Protein AF-A0A8H6U949-F1 (afdb_monomer)

Radius of gyration: 19.45 Å; Cα contacts (8 Å, |Δi|>4): 135; chains: 1; bounding box: 46×34×52 Å

Foldseek 3Di:
DVVCVVVVPDDDDDQEDQPEAAAACVVVCCPVPVVRNHYYDPNNFCVDPVNVLLVLLQVLCCVVAVPEDRDPPRGRFDKDWDQPPWDWDADPVRWIDTPSVVVVVVVSLVSSCVPVVDDCVVDDDDDDGDDPDPDDDDDDDDDDDDDPTDIYTD

pLDDT: mean 81.58, std 19.17, range [29.38, 94.94]

Sequence (154 aa):
MEILIAAGYPVYRLKVQLRMANGLFDWISDTIYPDIPSTCADSCNVDKPQFTIGHELEDFIQAKYLDVERPPKGKILPVFIDCVGSIVKQDQSGSKRSRDQVKLGRDFAAGFVKSKQIDPAKITRRRVAREVVRDVPEPKADPKEEDEGRARVR

Structure (mmCIF, N/CA/C/O backbone):
data_AF-A0A8H6U949-F1
#
_entry.id   AF-A0A8H6U949-F1
#
loop_
_atom_site.group_PDB
_atom_site.id
_atom_site.type_symbol
_atom_site.label_atom_id
_atom_site.label_alt_id
_atom_site.label_comp_id
_atom_site.label_asym_id
_atom_site.label_entity_id
_atom_site.label_seq_id
_atom_site.pdbx_PDB_ins_code
_atom_site.Cartn_x
_atom_site.Cartn_y
_atom_site.Cartn_z
_atom_site.occupancy
_atom_site.B_iso_or_equiv
_atom_site.auth_seq_id
_atom_site.auth_comp_id
_atom_site.auth_asym_id
_atom_site.auth_atom_id
_atom_site.pdbx_PDB_model_num
ATOM 1 N N . MET A 1 1 ? -1.187 18.738 -23.506 1.00 59.66 1 MET A N 1
ATOM 2 C CA . MET A 1 1 ? -0.313 17.558 -23.684 1.00 59.66 1 MET A CA 1
ATOM 3 C C . MET A 1 1 ? -0.986 16.490 -24.526 1.00 59.66 1 MET A C 1
ATOM 5 O O . MET A 1 1 ? -0.384 16.115 -25.515 1.00 59.66 1 MET A O 1
ATOM 9 N N . GLU A 1 2 ? -2.223 16.068 -24.230 1.00 74.75 2 GLU A N 1
ATOM 10 C CA . GLU A 1 2 ? -2.936 15.039 -25.022 1.00 74.75 2 GLU A CA 1
ATOM 11 C C . GLU A 1 2 ? -2.997 15.343 -26.528 1.00 74.75 2 GLU A C 1
ATOM 13 O O . GLU A 1 2 ? -2.727 14.463 -27.334 1.00 74.75 2 GLU A O 1
ATOM 18 N N . ILE A 1 3 ? -3.222 16.606 -26.908 1.00 81.50 3 ILE A N 1
ATOM 19 C CA . ILE A 1 3 ? -3.240 17.049 -28.315 1.00 81.50 3 ILE A CA 1
ATOM 20 C C . ILE A 1 3 ? -1.884 16.833 -29.014 1.00 81.50 3 ILE A C 1
ATOM 22 O O . ILE A 1 3 ? -1.849 16.485 -30.188 1.00 81.50 3 ILE A O 1
ATOM 26 N N . LEU A 1 4 ? -0.762 16.985 -28.302 1.00 83.38 4 LEU A N 1
ATOM 27 C CA . LEU A 1 4 ? 0.577 16.764 -28.866 1.00 83.38 4 LEU A CA 1
ATOM 28 C C . LEU A 1 4 ? 0.867 15.270 -29.045 1.00 83.38 4 LEU A C 1
ATOM 30 O O . LEU A 1 4 ? 1.454 14.873 -30.045 1.00 83.38 4 LEU A O 1
ATOM 34 N N . ILE A 1 5 ? 0.405 14.437 -28.110 1.00 85.62 5 ILE A N 1
ATOM 35 C CA . ILE A 1 5 ? 0.493 12.976 -28.233 1.00 85.62 5 ILE A CA 1
ATOM 36 C C . ILE A 1 5 ? -0.352 12.506 -29.425 1.00 85.62 5 ILE A C 1
ATOM 38 O O . ILE A 1 5 ? 0.121 11.719 -30.239 1.00 85.62 5 ILE A O 1
ATOM 42 N N . ALA A 1 6 ? -1.571 13.040 -29.566 1.00 85.19 6 ALA A N 1
ATOM 43 C CA . ALA A 1 6 ? -2.464 12.744 -30.686 1.00 85.19 6 ALA A CA 1
ATOM 44 C C . ALA A 1 6 ? -1.899 13.216 -32.038 1.00 85.19 6 ALA A C 1
ATOM 46 O O . ALA A 1 6 ? -2.099 12.554 -33.050 1.00 85.19 6 ALA A O 1
ATOM 47 N N . ALA A 1 7 ? -1.149 14.321 -32.050 1.00 90.62 7 ALA A N 1
ATOM 48 C CA . ALA A 1 7 ? -0.439 14.820 -33.226 1.00 90.62 7 ALA A CA 1
ATOM 49 C C . ALA A 1 7 ? 0.850 14.034 -33.560 1.00 90.62 7 ALA A C 1
ATOM 51 O O . ALA A 1 7 ? 1.558 14.400 -34.494 1.00 90.62 7 ALA A O 1
ATOM 52 N N . GLY A 1 8 ? 1.167 12.966 -32.817 1.00 87.31 8 GLY A N 1
ATOM 53 C CA . GLY A 1 8 ? 2.293 12.075 -33.106 1.00 87.31 8 GLY A CA 1
ATOM 54 C C . GLY A 1 8 ? 3.645 12.545 -32.567 1.00 87.31 8 GLY A C 1
ATOM 55 O O . GLY A 1 8 ? 4.674 11.978 -32.936 1.00 87.31 8 GLY A O 1
ATOM 56 N N . TYR A 1 9 ? 3.679 13.551 -31.685 1.00 90.19 9 TYR A N 1
ATOM 57 C CA . TYR A 1 9 ? 4.935 13.950 -31.051 1.00 90.19 9 TYR A CA 1
ATOM 58 C C . TYR A 1 9 ? 5.433 12.844 -30.108 1.00 90.19 9 TYR A C 1
ATOM 60 O O . TYR A 1 9 ? 4.656 12.332 -29.292 1.00 90.19 9 TYR A O 1
ATOM 68 N N . PRO A 1 10 ? 6.727 12.481 -30.172 1.00 88.38 10 PRO A N 1
ATOM 69 C CA . PRO A 1 10 ? 7.275 11.431 -29.331 1.00 88.38 10 PRO A CA 1
ATOM 70 C C . PRO A 1 10 ? 7.211 11.842 -27.857 1.00 88.38 10 PRO A C 1
ATOM 72 O O . PRO A 1 10 ? 7.649 12.925 -27.469 1.00 88.38 10 PRO A O 1
ATOM 75 N N . VAL A 1 11 ? 6.686 10.946 -27.022 1.00 87.25 11 VAL A N 1
ATOM 76 C CA . VAL A 1 11 ? 6.636 11.124 -25.569 1.00 87.25 11 VAL A CA 1
ATOM 77 C C . VAL A 1 11 ? 7.696 10.250 -24.935 1.00 87.25 11 VAL A C 1
ATOM 79 O O . VAL A 1 11 ? 7.664 9.025 -25.062 1.00 87.25 11 VAL A O 1
ATOM 82 N N . TYR A 1 12 ? 8.606 10.873 -24.198 1.00 88.81 12 TYR A N 1
ATOM 83 C CA . TYR A 1 12 ? 9.559 10.132 -23.392 1.00 88.81 12 TYR A CA 1
ATOM 84 C C . TYR A 1 12 ? 8.852 9.514 -22.180 1.00 88.81 12 TYR A C 1
ATOM 86 O O . TYR A 1 12 ? 8.282 10.223 -21.349 1.00 88.81 12 TYR A O 1
ATOM 94 N N . ARG A 1 13 ? 8.873 8.180 -22.088 1.00 87.69 13 ARG A N 1
ATOM 95 C CA . ARG A 1 13 ? 8.256 7.421 -20.995 1.00 87.69 13 ARG A CA 1
ATOM 96 C C . ARG A 1 13 ? 9.336 6.862 -20.078 1.00 87.69 13 ARG A C 1
ATOM 98 O O . ARG A 1 13 ? 10.205 6.112 -20.521 1.00 87.69 13 ARG A O 1
ATOM 105 N N . LEU A 1 14 ? 9.256 7.203 -18.795 1.00 91.56 14 LEU A N 1
ATOM 106 C CA . LEU A 1 14 ? 10.104 6.607 -17.767 1.00 91.56 14 LEU A CA 1
ATOM 107 C C . LEU A 1 14 ? 9.637 5.178 -17.497 1.00 91.56 14 LEU A C 1
ATOM 109 O O . LEU A 1 14 ? 8.460 4.947 -17.237 1.00 91.56 14 LEU A O 1
ATOM 113 N N . LYS A 1 15 ? 10.572 4.232 -17.566 1.00 91.81 15 LYS A N 1
ATOM 114 C CA . LYS A 1 15 ? 10.297 2.803 -17.371 1.00 91.81 15 LYS A CA 1
ATOM 115 C C . LYS A 1 15 ? 10.581 2.324 -15.949 1.00 91.81 15 LYS A C 1
ATOM 117 O O . LYS A 1 15 ? 10.261 1.193 -15.627 1.00 91.81 15 LYS A O 1
ATOM 122 N N . VAL A 1 16 ? 11.179 3.161 -15.103 1.00 92.88 16 VAL A N 1
ATOM 123 C CA . VAL A 1 16 ? 11.619 2.763 -13.761 1.00 92.88 16 VAL A CA 1
ATOM 124 C C . VAL A 1 16 ? 10.790 3.473 -12.697 1.00 92.88 16 VAL A C 1
ATOM 126 O O . VAL A 1 16 ? 10.719 4.703 -12.676 1.00 92.88 16 VAL A O 1
ATOM 129 N N . GLN A 1 17 ? 10.188 2.697 -11.799 1.00 92.81 17 GLN A N 1
ATOM 130 C CA . GLN A 1 17 ? 9.478 3.176 -10.619 1.00 92.81 17 GLN A CA 1
ATOM 131 C C . GLN A 1 17 ? 10.430 3.269 -9.421 1.00 92.81 17 GLN A C 1
ATOM 133 O O . GLN A 1 17 ? 11.223 2.364 -9.171 1.00 92.81 17 GLN A O 1
ATOM 138 N N . LEU A 1 18 ? 10.330 4.370 -8.666 1.00 93.56 18 LEU A N 1
ATOM 139 C CA . LEU A 1 18 ? 11.265 4.698 -7.575 1.00 93.56 18 LEU A CA 1
ATOM 140 C C . LEU A 1 18 ?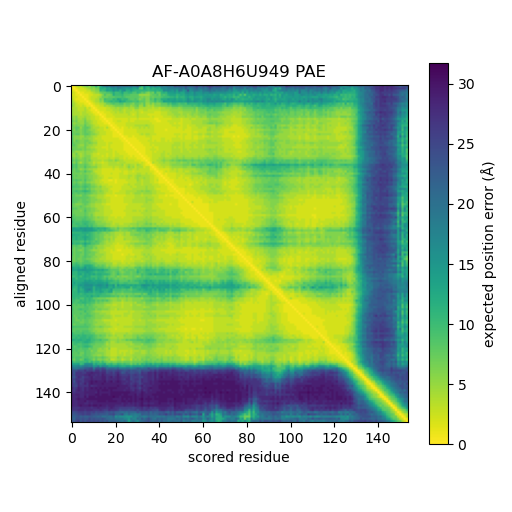 10.620 4.758 -6.183 1.00 93.56 18 LEU A C 1
ATOM 142 O O . LEU A 1 18 ? 11.333 4.803 -5.184 1.00 93.56 18 LEU A O 1
ATOM 146 N N . ARG A 1 19 ? 9.282 4.825 -6.105 1.00 91.56 19 ARG A N 1
ATOM 147 C CA . ARG A 1 19 ? 8.563 5.151 -4.858 1.00 91.56 19 ARG A CA 1
ATOM 148 C C . ARG A 1 19 ? 7.974 3.939 -4.141 1.00 91.56 19 ARG A C 1
ATOM 150 O O . ARG A 1 19 ? 8.090 3.835 -2.927 1.00 91.56 19 ARG A O 1
ATOM 157 N N . MET A 1 20 ? 7.246 3.097 -4.867 1.00 93.25 20 MET A N 1
ATOM 158 C CA . MET A 1 20 ? 6.471 2.000 -4.278 1.00 93.25 20 MET A CA 1
ATOM 159 C C . MET A 1 20 ? 7.357 0.779 -4.048 1.00 93.25 20 MET A C 1
ATOM 161 O O . MET A 1 20 ? 8.198 0.488 -4.893 1.00 93.25 20 MET A O 1
ATOM 165 N N . ALA A 1 21 ? 7.155 0.085 -2.927 1.00 93.56 21 ALA A N 1
ATOM 166 C CA . ALA A 1 21 ? 7.780 -1.207 -2.668 1.00 93.56 21 ALA A CA 1
ATOM 167 C C . ALA A 1 21 ? 7.439 -2.218 -3.774 1.00 93.56 21 ALA A C 1
ATOM 169 O O . ALA A 1 21 ? 6.353 -2.161 -4.360 1.00 93.56 21 ALA A O 1
ATOM 170 N N . ASN A 1 22 ? 8.356 -3.149 -4.033 1.00 93.38 22 ASN A N 1
ATOM 171 C CA . ASN A 1 22 ? 8.130 -4.258 -4.962 1.00 93.38 22 ASN A CA 1
ATOM 172 C C . ASN A 1 22 ? 6.830 -5.004 -4.614 1.00 93.38 22 ASN A C 1
ATOM 174 O O . ASN A 1 22 ? 6.596 -5.317 -3.447 1.00 93.38 22 ASN A O 1
ATOM 178 N N . GLY A 1 23 ? 5.988 -5.277 -5.616 1.00 92.12 23 GLY A N 1
ATOM 179 C CA . GLY A 1 23 ? 4.654 -5.864 -5.442 1.00 92.12 23 GLY A CA 1
ATOM 180 C C . GLY A 1 23 ? 3.506 -4.850 -5.509 1.00 92.12 23 GLY A C 1
ATOM 181 O O . GLY A 1 23 ? 2.481 -5.132 -6.122 1.00 92.12 23 GLY A O 1
ATOM 182 N N . LEU A 1 24 ? 3.675 -3.636 -4.970 1.00 92.69 24 LEU A N 1
ATOM 183 C CA . LEU A 1 24 ? 2.593 -2.638 -4.925 1.00 92.69 24 LEU A CA 1
ATOM 184 C C . LEU A 1 24 ? 2.273 -2.015 -6.291 1.00 92.69 24 LEU A C 1
ATOM 186 O O . LEU A 1 24 ? 1.166 -1.515 -6.495 1.00 92.69 24 LEU A O 1
ATOM 190 N N . PHE A 1 25 ? 3.247 -1.986 -7.204 1.00 92.44 25 PHE A N 1
ATOM 191 C CA . PHE A 1 25 ? 3.072 -1.404 -8.535 1.00 92.44 25 PHE A CA 1
ATOM 192 C C . PHE A 1 25 ? 2.695 -2.432 -9.600 1.00 92.44 25 PHE A C 1
ATOM 194 O O . PHE A 1 25 ? 2.100 -2.039 -10.599 1.00 92.44 25 PHE A O 1
ATOM 201 N N . ASP A 1 26 ? 2.995 -3.712 -9.376 1.00 90.94 26 A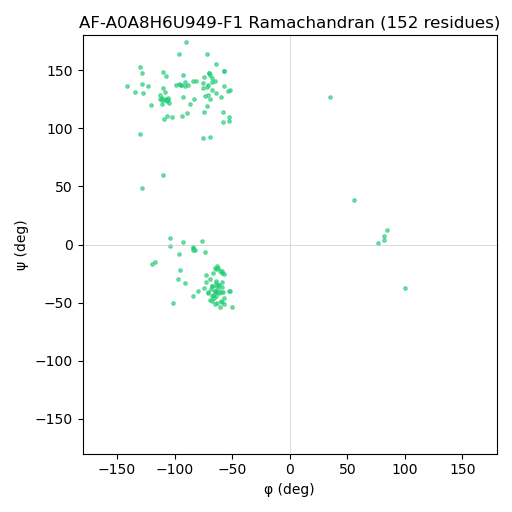SP A N 1
ATOM 202 C CA . ASP A 1 26 ? 2.873 -4.797 -10.356 1.00 90.94 26 ASP A CA 1
ATOM 203 C C . ASP A 1 26 ? 1.480 -4.789 -11.014 1.00 90.94 26 ASP A C 1
ATOM 205 O O . ASP A 1 26 ? 1.352 -4.598 -12.221 1.00 90.94 26 ASP A O 1
ATOM 209 N N . TRP A 1 27 ? 0.417 -4.820 -10.203 1.00 88.06 27 TRP A N 1
ATOM 210 C CA . TRP A 1 27 ? -0.960 -4.808 -10.709 1.00 88.06 27 TRP A CA 1
ATOM 211 C C . TRP A 1 27 ? -1.318 -3.536 -11.499 1.00 88.06 27 TRP A C 1
ATOM 213 O O . TRP A 1 27 ? -2.024 -3.593 -12.510 1.00 88.06 27 TRP A O 1
ATOM 223 N N . ILE A 1 28 ? -0.835 -2.372 -11.056 1.00 89.56 28 ILE A N 1
ATOM 224 C CA . ILE A 1 28 ? -1.106 -1.090 -11.721 1.00 89.56 28 ILE A CA 1
ATOM 225 C C . ILE A 1 28 ? -0.358 -1.014 -13.053 1.00 89.56 28 ILE A C 1
ATOM 227 O O . ILE A 1 28 ? -0.921 -0.522 -14.030 1.00 89.56 28 ILE A O 1
ATOM 231 N N . SER A 1 29 ? 0.890 -1.489 -13.092 1.00 91.25 29 SER A N 1
ATOM 232 C CA . SER A 1 29 ? 1.687 -1.579 -14.315 1.00 91.25 29 SER A CA 1
ATOM 233 C C . SER A 1 29 ? 0.958 -2.422 -15.352 1.00 91.25 29 SER A C 1
ATOM 235 O O . SER A 1 29 ? 0.718 -1.942 -16.456 1.00 91.25 29 SER A O 1
ATOM 237 N N . ASP A 1 30 ? 0.514 -3.616 -14.966 1.00 90.81 30 ASP A N 1
ATOM 238 C CA . ASP A 1 30 ? -0.138 -4.551 -15.883 1.00 90.81 30 ASP A CA 1
ATOM 239 C C . ASP A 1 30 ? -1.502 -4.040 -16.368 1.00 90.81 30 ASP A C 1
ATOM 241 O O . ASP A 1 30 ? -1.875 -4.241 -17.521 1.00 90.81 30 ASP A O 1
ATOM 245 N N . THR A 1 31 ? -2.249 -3.340 -15.508 1.00 91.69 31 THR A N 1
ATOM 246 C CA . THR A 1 31 ? -3.609 -2.879 -15.833 1.00 91.69 31 THR A CA 1
ATOM 247 C C . THR A 1 31 ? -3.625 -1.561 -16.609 1.00 91.69 31 THR A C 1
ATOM 249 O O . THR A 1 31 ? -4.404 -1.401 -17.545 1.00 91.69 31 THR A O 1
ATOM 252 N N . ILE A 1 32 ? -2.818 -0.578 -16.197 1.00 91.75 32 ILE A N 1
ATOM 253 C CA . ILE A 1 32 ? -2.864 0.791 -16.746 1.00 91.75 32 ILE A CA 1
ATOM 254 C C . ILE A 1 32 ? -1.807 0.991 -17.837 1.00 91.75 32 ILE A C 1
ATOM 256 O O . ILE A 1 32 ? -2.010 1.790 -18.753 1.00 91.75 32 ILE A O 1
ATOM 260 N N . TYR A 1 33 ? -0.682 0.279 -17.755 1.00 90.38 33 TYR A N 1
ATOM 261 C CA . TYR A 1 33 ? 0.475 0.463 -18.631 1.00 90.38 33 TYR A CA 1
ATOM 262 C C . TYR A 1 33 ? 0.959 -0.848 -19.282 1.00 90.38 33 TYR A C 1
ATOM 264 O O . TYR A 1 33 ? 2.167 -1.089 -19.286 1.00 90.38 33 TYR A O 1
ATOM 272 N N . PRO A 1 34 ? 0.074 -1.669 -19.883 1.00 88.88 34 PRO A N 1
ATOM 273 C CA . PRO A 1 34 ? 0.441 -3.000 -20.382 1.00 88.88 34 PRO A CA 1
ATOM 274 C C . PRO A 1 34 ? 1.556 -2.969 -21.439 1.00 88.88 34 PRO A C 1
ATOM 276 O O . PRO A 1 34 ? 2.398 -3.860 -21.492 1.00 88.88 34 PRO A O 1
ATOM 279 N N . ASP A 1 3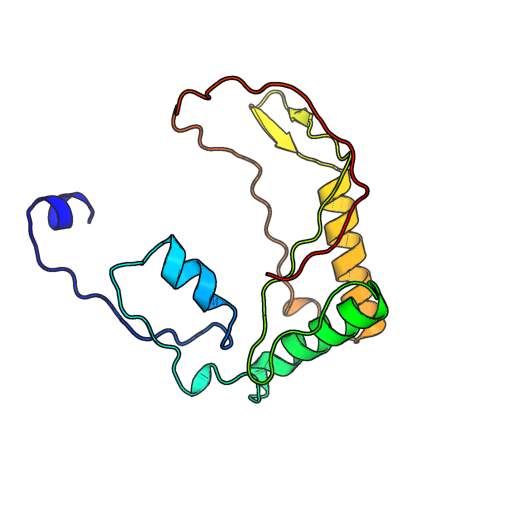5 ? 1.612 -1.909 -22.249 1.00 89.44 35 ASP A N 1
ATOM 280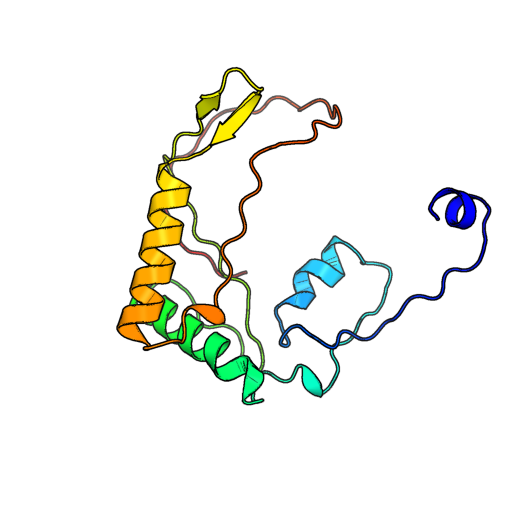 C CA . ASP A 1 35 ? 2.598 -1.772 -23.329 1.00 89.44 35 ASP A CA 1
ATOM 281 C C . ASP A 1 35 ? 3.960 -1.244 -22.853 1.00 89.44 35 ASP A C 1
ATOM 283 O O . ASP A 1 35 ? 4.895 -1.089 -23.646 1.00 89.44 35 ASP A O 1
ATOM 287 N N . ILE A 1 36 ? 4.082 -0.881 -21.573 1.00 87.56 36 ILE A N 1
ATOM 288 C CA . ILE A 1 36 ? 5.314 -0.333 -21.015 1.00 87.56 36 ILE A CA 1
ATOM 289 C C . ILE A 1 36 ? 5.957 -1.408 -20.139 1.00 87.56 36 ILE A C 1
ATOM 291 O O . ILE A 1 36 ? 5.462 -1.657 -19.042 1.00 87.56 36 ILE A O 1
ATOM 295 N N . PRO A 1 37 ? 7.106 -1.982 -20.544 1.00 87.06 37 PRO A N 1
ATOM 296 C CA . PRO A 1 37 ? 7.874 -2.846 -19.661 1.00 87.06 37 PRO A CA 1
ATOM 297 C C . PRO A 1 37 ? 8.475 -1.977 -18.556 1.00 87.06 37 PRO A C 1
ATOM 299 O O . PRO A 1 37 ? 9.524 -1.350 -18.741 1.00 87.06 37 PRO A O 1
ATOM 302 N N . SER A 1 38 ? 7.751 -1.868 -17.446 1.00 87.12 38 SER A N 1
ATOM 303 C CA . SER A 1 38 ? 8.159 -1.095 -16.287 1.00 87.12 38 SER A CA 1
ATOM 304 C C . SER A 1 38 ? 8.895 -1.982 -15.284 1.00 87.12 38 SER A C 1
ATOM 306 O O . SER A 1 38 ? 8.616 -3.173 -15.159 1.00 87.12 38 SER A O 1
ATOM 308 N N . THR A 1 39 ? 9.878 -1.418 -14.592 1.00 90.69 39 THR A N 1
ATOM 309 C CA . THR A 1 39 ? 10.654 -2.116 -13.565 1.00 90.69 39 THR A CA 1
ATOM 310 C C . THR A 1 39 ? 10.720 -1.286 -12.293 1.00 90.69 39 THR A C 1
ATOM 312 O O . THR A 1 39 ? 10.649 -0.055 -12.316 1.00 90.69 39 THR A O 1
ATOM 315 N N . CYS A 1 40 ? 10.864 -1.954 -11.154 1.00 89.56 40 CYS A N 1
ATOM 3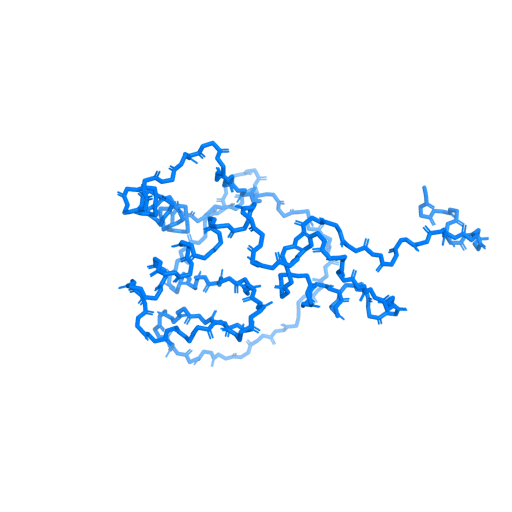16 C CA . CYS A 1 40 ? 11.163 -1.288 -9.894 1.00 89.56 40 CYS A CA 1
ATOM 317 C C . CYS A 1 40 ? 12.678 -1.145 -9.725 1.00 89.56 40 CYS A C 1
ATOM 319 O O . CYS A 1 40 ? 13.429 -2.076 -10.011 1.00 89.56 40 CYS A O 1
ATOM 321 N N . ALA A 1 41 ? 13.131 0.016 -9.255 1.00 92.00 41 ALA A N 1
ATOM 322 C CA . ALA A 1 41 ? 14.536 0.217 -8.914 1.00 92.00 41 ALA A CA 1
ATOM 323 C C . ALA A 1 41 ? 14.932 -0.542 -7.639 1.00 92.00 41 ALA A C 1
ATOM 325 O O . ALA A 1 41 ? 14.091 -0.856 -6.800 1.00 92.00 41 ALA A O 1
ATOM 326 N N . ASP A 1 42 ? 16.234 -0.707 -7.400 1.00 91.44 42 ASP A N 1
ATOM 327 C CA . ASP A 1 42 ? 16.754 -1.290 -6.152 1.00 91.44 42 ASP A CA 1
ATOM 328 C C . ASP A 1 42 ? 16.337 -0.497 -4.901 1.00 91.44 42 ASP A C 1
ATOM 330 O O . ASP A 1 42 ? 16.313 -1.019 -3.786 1.00 91.44 42 ASP A O 1
ATOM 334 N N . SER A 1 43 ? 15.994 0.789 -5.048 1.00 91.44 43 SER A N 1
ATOM 335 C CA . SER A 1 43 ? 15.389 1.601 -3.983 1.00 91.44 43 SER A CA 1
ATOM 336 C C . SER A 1 43 ? 14.018 1.101 -3.534 1.00 91.44 43 SER A C 1
ATOM 338 O O . SER A 1 43 ? 13.605 1.453 -2.437 1.00 91.44 43 SER A O 1
ATOM 340 N N . CYS A 1 44 ? 13.338 0.283 -4.332 1.00 91.88 44 CYS A N 1
ATOM 341 C CA . CYS A 1 44 ? 12.020 -0.281 -4.055 1.00 91.88 44 CYS A CA 1
ATOM 342 C C . CYS A 1 44 ? 12.069 -1.653 -3.369 1.00 91.88 44 CYS A C 1
ATOM 344 O O . CYS A 1 44 ? 11.017 -2.237 -3.108 1.00 91.88 44 CYS A O 1
ATOM 346 N N . ASN A 1 45 ? 13.263 -2.173 -3.060 1.00 92.88 45 ASN A N 1
ATOM 347 C CA . ASN A 1 45 ? 13.389 -3.417 -2.307 1.00 92.88 45 ASN A CA 1
ATOM 348 C C . ASN A 1 45 ? 12.720 -3.277 -0.926 1.00 92.88 45 ASN A C 1
ATOM 350 O O . ASN A 1 45 ? 13.041 -2.358 -0.170 1.00 92.88 45 ASN A O 1
ATOM 354 N N . VAL A 1 46 ? 11.814 -4.206 -0.614 1.00 92.88 46 VAL A N 1
ATOM 355 C CA . VAL A 1 46 ? 11.010 -4.255 0.615 1.00 92.88 46 VAL A CA 1
ATOM 356 C C . VAL A 1 46 ? 11.842 -4.368 1.889 1.00 92.88 46 VAL A C 1
ATOM 358 O O . VAL A 1 46 ? 11.371 -3.964 2.946 1.00 92.88 46 VAL A O 1
ATOM 361 N N . ASP A 1 47 ? 13.078 -4.864 1.801 1.00 92.94 47 ASP A N 1
ATOM 362 C CA . ASP A 1 47 ? 13.978 -5.003 2.953 1.00 92.94 47 ASP A CA 1
ATOM 363 C C . ASP A 1 47 ? 14.548 -3.649 3.422 1.00 92.94 47 ASP A C 1
ATOM 365 O O . ASP A 1 47 ? 15.238 -3.563 4.440 1.00 92.94 47 ASP A O 1
ATOM 369 N N . LYS A 1 48 ? 14.293 -2.560 2.681 1.00 92.44 48 LYS A N 1
ATOM 370 C CA . LYS A 1 48 ? 14.792 -1.228 3.037 1.00 92.44 48 LYS A CA 1
ATOM 371 C C . LYS A 1 48 ? 14.013 -0.616 4.210 1.00 92.44 48 LYS A C 1
ATOM 373 O O . LYS A 1 48 ? 12.786 -0.711 4.238 1.00 92.44 48 LYS A O 1
ATOM 378 N N . PRO A 1 49 ? 14.678 0.149 5.105 1.00 92.00 49 PRO A N 1
ATOM 379 C CA . PRO A 1 49 ? 14.048 0.729 6.302 1.00 92.00 49 PRO A CA 1
ATOM 380 C C . PRO A 1 49 ? 12.834 1.630 6.034 1.00 92.00 49 PRO A C 1
ATOM 382 O O . PRO A 1 49 ? 11.964 1.806 6.881 1.00 92.00 49 PRO A O 1
ATOM 385 N N . GLN A 1 50 ? 12.751 2.222 4.845 1.00 90.81 50 GLN A N 1
ATOM 386 C CA . GLN A 1 50 ? 11.608 3.041 4.437 1.00 90.81 50 GLN A CA 1
ATOM 387 C C . GLN A 1 50 ? 10.292 2.247 4.316 1.00 90.81 50 GLN A C 1
ATOM 389 O O . GLN A 1 50 ? 9.221 2.850 4.362 1.00 90.81 50 GLN A O 1
ATOM 394 N N . PHE A 1 51 ? 10.361 0.918 4.173 1.00 93.19 51 PHE A N 1
ATOM 395 C CA . PHE A 1 51 ? 9.204 0.034 4.028 1.00 93.19 51 PHE A CA 1
ATOM 396 C C . PHE A 1 51 ? 8.865 -0.748 5.302 1.00 93.19 51 PHE A C 1
ATOM 398 O O . PHE A 1 51 ? 7.924 -1.536 5.284 1.00 93.19 51 PHE A O 1
ATOM 405 N N . THR A 1 52 ? 9.543 -0.487 6.427 1.00 93.00 52 THR A N 1
ATOM 406 C CA . THR A 1 52 ? 9.248 -1.123 7.727 1.00 93.00 52 THR A CA 1
ATOM 407 C C . THR A 1 52 ? 7.771 -1.009 8.112 1.00 93.00 52 THR A C 1
ATOM 409 O O . THR A 1 52 ? 7.172 -1.984 8.547 1.00 93.00 52 THR A O 1
ATOM 412 N N . ILE A 1 53 ? 7.150 0.146 7.849 1.00 93.19 53 ILE A N 1
ATOM 413 C CA . ILE A 1 53 ? 5.725 0.382 8.139 1.00 93.19 53 ILE A CA 1
ATOM 414 C C . ILE A 1 53 ? 4.817 -0.536 7.311 1.00 93.19 53 ILE A C 1
ATOM 416 O O . ILE A 1 53 ? 3.738 -0.909 7.764 1.00 93.19 53 ILE A O 1
ATOM 420 N N . GLY A 1 54 ? 5.242 -0.904 6.099 1.00 92.69 54 GLY A N 1
ATOM 421 C CA . GLY A 1 54 ? 4.529 -1.867 5.264 1.00 92.69 54 GLY A CA 1
ATOM 422 C C . GLY A 1 54 ? 4.524 -3.262 5.889 1.00 92.69 54 GLY A C 1
ATOM 423 O O . GLY A 1 54 ? 3.461 -3.858 6.017 1.00 92.69 54 GLY A O 1
ATOM 424 N N . HIS A 1 55 ? 5.673 -3.730 6.380 1.00 93.12 55 HIS A N 1
ATOM 425 C CA . HIS A 1 55 ? 5.768 -5.009 7.101 1.00 93.12 55 HIS A CA 1
ATOM 426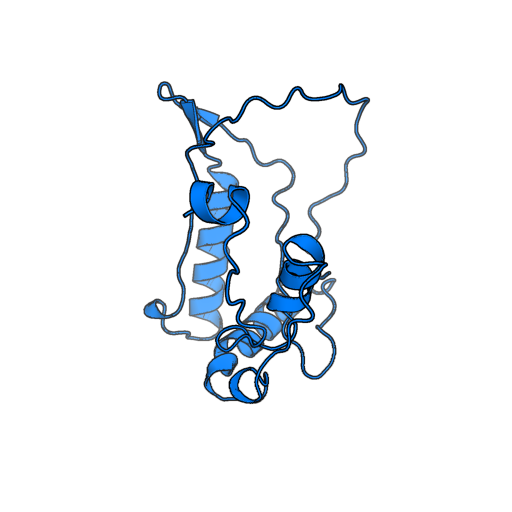 C C . HIS A 1 55 ? 4.968 -4.997 8.410 1.00 93.12 55 HIS A C 1
ATOM 428 O O . HIS A 1 55 ? 4.250 -5.943 8.720 1.00 93.12 55 HIS A O 1
ATOM 434 N N . GLU A 1 56 ? 5.012 -3.896 9.166 1.00 93.69 56 GLU A N 1
ATOM 435 C CA . GLU A 1 56 ? 4.208 -3.748 10.388 1.00 93.69 56 GLU A CA 1
ATOM 436 C C . GLU A 1 56 ? 2.702 -3.784 10.097 1.00 93.69 56 GLU A C 1
ATOM 438 O O . GLU A 1 56 ? 1.926 -4.303 10.908 1.00 93.69 56 GLU A O 1
ATOM 443 N N . LEU A 1 57 ? 2.288 -3.236 8.949 1.00 93.12 57 LEU A N 1
ATOM 444 C CA . LEU A 1 57 ? 0.911 -3.293 8.469 1.00 93.12 57 LEU A CA 1
ATOM 445 C C . LEU A 1 57 ? 0.505 -4.725 8.112 1.00 93.12 57 LEU A C 1
ATOM 447 O O . LEU A 1 57 ? -0.583 -5.148 8.500 1.00 93.12 57 LEU A O 1
ATOM 451 N N . GLU A 1 58 ? 1.365 -5.478 7.428 1.00 93.19 58 GLU A N 1
ATOM 452 C CA . GLU A 1 58 ? 1.126 -6.893 7.124 1.00 93.19 58 GLU A CA 1
ATOM 453 C C . GLU A 1 58 ? 0.954 -7.711 8.403 1.00 93.19 58 GLU A C 1
ATOM 455 O O . GLU A 1 58 ? -0.054 -8.397 8.552 1.00 93.19 58 GLU A O 1
ATOM 460 N N . ASP A 1 59 ? 1.852 -7.562 9.378 1.00 92.75 59 ASP A N 1
ATOM 461 C CA . ASP A 1 59 ? 1.730 -8.233 10.676 1.00 92.75 59 ASP A CA 1
ATOM 462 C C . ASP A 1 59 ? 0.424 -7.879 11.400 1.00 92.75 59 ASP A C 1
ATOM 464 O O . ASP A 1 59 ? -0.208 -8.734 12.023 1.00 92.75 59 ASP A O 1
ATOM 468 N N . PHE A 1 60 ? 0.018 -6.606 11.356 1.00 94.38 60 PHE A N 1
ATOM 469 C CA . PHE A 1 60 ? -1.234 -6.158 11.964 1.00 94.38 60 PHE A CA 1
ATOM 470 C C . PHE A 1 60 ? -2.453 -6.795 11.287 1.00 94.38 60 PHE A C 1
ATOM 472 O O . PHE A 1 60 ? -3.403 -7.192 11.962 1.00 94.38 60 PHE A O 1
ATOM 479 N N . ILE A 1 61 ? -2.425 -6.907 9.960 1.00 93.19 61 ILE A N 1
ATOM 480 C CA . ILE A 1 61 ? -3.492 -7.527 9.173 1.00 93.19 61 ILE A CA 1
ATOM 481 C C . ILE A 1 61 ? -3.550 -9.025 9.452 1.00 93.19 61 ILE A C 1
ATOM 483 O O . ILE A 1 61 ? -4.635 -9.522 9.718 1.00 93.19 61 ILE A O 1
ATOM 487 N N . GLN A 1 62 ? -2.408 -9.709 9.489 1.00 92.00 62 GLN A N 1
ATOM 488 C CA . GLN A 1 62 ? -2.307 -11.131 9.831 1.00 92.00 62 GLN A CA 1
ATOM 489 C C . GLN A 1 62 ? -2.847 -11.428 11.234 1.00 92.00 62 GLN A C 1
ATOM 491 O O . GLN A 1 62 ? -3.556 -12.406 11.440 1.00 92.00 62 GLN A O 1
ATOM 496 N N . ALA A 1 63 ? -2.555 -10.561 12.208 1.00 92.31 63 ALA A N 1
ATOM 497 C CA . ALA A 1 63 ? -3.068 -10.713 13.567 1.00 92.31 63 ALA A CA 1
ATOM 498 C C . ALA A 1 63 ? -4.585 -10.475 13.665 1.00 92.31 63 ALA A C 1
ATOM 500 O O . ALA A 1 63 ? -5.242 -11.030 14.543 1.00 92.31 63 ALA A O 1
ATOM 501 N N . LYS A 1 64 ? -5.141 -9.621 12.796 1.00 91.69 64 LYS A N 1
ATOM 502 C CA . LYS A 1 64 ? -6.559 -9.244 12.814 1.00 91.69 64 LYS A CA 1
ATOM 503 C C . LYS A 1 64 ? -7.438 -10.139 11.933 1.00 91.69 64 LYS A C 1
ATOM 505 O O . LYS A 1 64 ? -8.601 -10.345 12.268 1.00 91.69 64 LYS A O 1
ATOM 510 N N . TYR A 1 65 ? -6.904 -10.632 10.823 1.00 90.56 65 TYR A N 1
ATOM 511 C CA . TYR A 1 65 ? -7.603 -11.427 9.821 1.00 90.56 65 TYR A CA 1
ATOM 512 C C . TYR A 1 65 ? -6.778 -12.681 9.521 1.00 90.56 65 TYR A C 1
ATOM 514 O O . TYR A 1 65 ? -5.863 -12.653 8.702 1.00 90.56 65 TYR A O 1
ATOM 522 N N . LEU A 1 66 ? -7.111 -13.777 10.203 1.00 86.12 66 LEU A N 1
ATOM 523 C CA . LEU A 1 66 ? -6.358 -15.034 10.128 1.00 86.12 66 LEU A CA 1
ATOM 524 C C . LEU A 1 66 ? -6.438 -15.707 8.748 1.00 86.12 66 LEU A C 1
ATOM 526 O O . LEU A 1 66 ? -5.531 -16.443 8.378 1.00 86.12 66 LEU A O 1
ATOM 530 N N . ASP A 1 67 ? -7.491 -15.417 7.981 1.00 87.38 67 ASP A N 1
ATOM 531 C CA . ASP A 1 67 ? -7.739 -16.015 6.661 1.00 87.38 67 ASP A CA 1
ATOM 532 C C . ASP A 1 67 ? -6.998 -15.303 5.518 1.00 87.38 67 ASP A C 1
ATOM 534 O O . ASP A 1 67 ? -7.125 -15.675 4.349 1.00 87.38 67 ASP A O 1
ATOM 538 N N . VAL A 1 68 ? -6.273 -14.228 5.831 1.00 88.12 68 VAL A N 1
ATOM 539 C CA . VAL A 1 68 ? -5.514 -13.450 4.853 1.00 88.12 68 VAL A CA 1
ATOM 540 C C . VAL A 1 68 ? -4.146 -14.097 4.707 1.00 88.12 68 VAL A C 1
ATOM 542 O O . VAL A 1 68 ? -3.393 -14.186 5.669 1.00 88.12 68 VAL A O 1
ATOM 545 N N . GLU A 1 69 ? -3.790 -14.529 3.503 1.00 88.56 69 GLU A N 1
ATOM 546 C CA . GLU A 1 69 ? -2.459 -15.079 3.242 1.00 88.56 69 GLU A CA 1
ATOM 547 C C . GLU A 1 69 ? -1.385 -13.987 3.302 1.00 88.56 69 GLU A C 1
ATOM 549 O O . GLU A 1 69 ? -1.628 -12.823 2.971 1.00 88.56 69 GLU A O 1
ATOM 554 N N . ARG A 1 70 ? -0.174 -14.351 3.734 1.00 88.00 70 ARG A N 1
ATOM 555 C CA . ARG A 1 70 ? 0.961 -13.427 3.660 1.00 88.00 70 ARG A CA 1
ATOM 556 C C . ARG A 1 70 ? 1.389 -13.227 2.210 1.00 88.00 70 ARG A C 1
ATOM 558 O O . ARG A 1 70 ? 1.328 -14.173 1.423 1.00 88.00 70 ARG A O 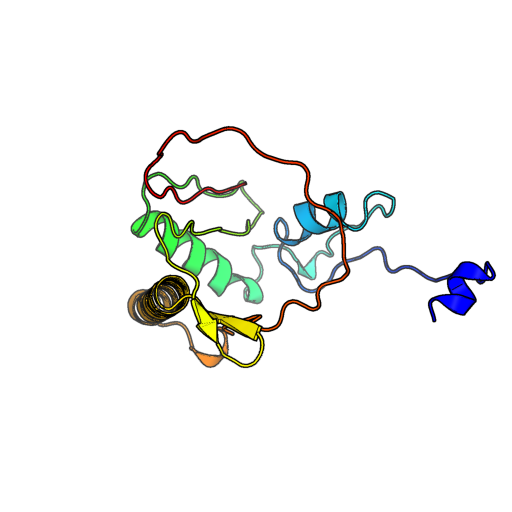1
ATOM 565 N N . PRO A 1 71 ? 1.891 -12.035 1.864 1.00 89.81 71 PRO A N 1
ATOM 566 C CA . PRO A 1 71 ? 2.441 -11.817 0.543 1.00 89.81 71 PRO A CA 1
ATOM 567 C C . PRO A 1 71 ? 3.689 -12.683 0.303 1.00 89.81 71 PRO A C 1
ATOM 569 O O . PRO A 1 71 ? 4.382 -13.078 1.251 1.00 89.81 71 PRO A O 1
ATOM 572 N N . PRO A 1 72 ? 4.005 -12.982 -0.969 1.00 90.88 72 PRO A N 1
ATOM 573 C CA . PRO A 1 72 ? 5.215 -13.706 -1.330 1.00 90.88 72 PRO A CA 1
ATOM 574 C C . PRO A 1 72 ? 6.479 -13.009 -0.821 1.00 90.88 72 PRO A C 1
ATOM 576 O O . PRO A 1 72 ? 6.558 -11.781 -0.760 1.00 90.88 72 PRO A O 1
ATOM 579 N N . LYS A 1 73 ? 7.516 -13.800 -0.525 1.00 89.44 73 LYS A N 1
ATOM 580 C CA . LYS A 1 73 ? 8.803 -13.278 -0.050 1.00 89.44 73 LYS A CA 1
ATOM 581 C C . LYS A 1 73 ? 9.355 -12.212 -1.007 1.00 89.44 73 LYS A C 1
ATOM 583 O O . LYS A 1 73 ? 9.434 -12.434 -2.213 1.00 89.44 73 LYS A O 1
ATOM 588 N N . GLY A 1 74 ? 9.788 -11.082 -0.447 1.00 89.88 74 GLY A N 1
ATOM 589 C CA . GLY A 1 74 ? 10.371 -9.975 -1.210 1.00 89.88 74 GLY A CA 1
ATOM 590 C C . GLY A 1 74 ? 9.346 -9.034 -1.853 1.00 89.88 74 GLY A C 1
ATOM 591 O O . GLY A 1 74 ? 9.742 -8.158 -2.626 1.00 89.88 74 GLY A O 1
ATOM 592 N N . LYS A 1 75 ? 8.052 -9.195 -1.547 1.00 92.44 75 LYS A N 1
ATOM 593 C CA . LYS A 1 75 ? 6.976 -8.324 -2.025 1.00 92.44 75 LYS A CA 1
ATOM 594 C C . LYS A 1 75 ? 6.103 -7.830 -0.877 1.00 92.44 75 LYS A C 1
ATOM 596 O O . LYS A 1 75 ? 5.882 -8.553 0.084 1.00 92.44 75 LYS A O 1
ATOM 601 N N . ILE A 1 76 ? 5.587 -6.617 -1.042 1.00 93.81 76 ILE A N 1
ATOM 602 C CA . ILE A 1 76 ? 4.483 -6.057 -0.261 1.00 93.81 76 ILE A CA 1
ATOM 603 C C . ILE A 1 76 ? 3.306 -5.915 -1.223 1.00 93.81 76 ILE A C 1
ATOM 605 O O . ILE A 1 76 ? 3.460 -5.341 -2.305 1.00 93.81 76 ILE A O 1
ATOM 609 N N . LEU A 1 77 ? 2.139 -6.441 -0.850 1.00 92.31 77 LEU A N 1
ATOM 610 C CA . LEU A 1 77 ? 0.944 -6.436 -1.700 1.00 92.31 77 LEU A CA 1
ATOM 611 C C . LEU A 1 77 ? -0.138 -5.495 -1.154 1.00 92.31 77 LEU A C 1
ATOM 613 O O . LEU A 1 77 ? -0.239 -5.294 0.060 1.00 92.31 77 LEU A O 1
ATOM 617 N N . PRO A 1 78 ? -0.955 -4.881 -2.030 1.00 91.50 78 PRO A N 1
ATOM 618 C CA . PRO A 1 78 ? -2.065 -4.052 -1.587 1.00 91.50 78 PRO A CA 1
ATOM 619 C C . PRO A 1 78 ? -3.134 -4.911 -0.901 1.00 91.50 78 PRO A C 1
ATOM 621 O O . PRO A 1 78 ? -3.476 -5.995 -1.369 1.00 91.50 78 PRO A O 1
ATOM 624 N N . VAL A 1 79 ? -3.709 -4.395 0.188 1.00 90.12 79 VAL A N 1
ATOM 625 C CA . VAL A 1 79 ? -4.799 -5.066 0.908 1.00 90.12 79 VAL A CA 1
ATOM 626 C C . VAL A 1 79 ? -6.111 -4.329 0.692 1.00 90.12 79 VAL A C 1
ATOM 628 O O . VAL A 1 79 ? -6.198 -3.113 0.878 1.00 90.12 79 VAL A O 1
ATOM 631 N N . PHE A 1 80 ? -7.147 -5.090 0.343 1.00 90.19 80 PHE A N 1
ATOM 632 C CA . PHE A 1 80 ? -8.504 -4.591 0.161 1.00 90.19 80 PHE A CA 1
ATOM 633 C C . PHE A 1 80 ? -9.404 -5.134 1.267 1.00 90.19 80 PHE A C 1
ATOM 635 O O . PHE A 1 80 ? -9.484 -6.341 1.492 1.00 90.19 80 PHE A O 1
ATOM 642 N N . ILE A 1 81 ? -10.080 -4.220 1.963 1.00 89.69 81 ILE A N 1
ATOM 643 C CA . ILE A 1 81 ? -11.068 -4.562 2.984 1.00 89.69 81 ILE A CA 1
ATOM 644 C C . ILE A 1 81 ? -12.442 -4.359 2.367 1.00 89.69 81 ILE A C 1
ATOM 646 O O . ILE A 1 81 ? -12.853 -3.221 2.120 1.00 89.69 81 ILE A O 1
ATOM 650 N N . ASP A 1 82 ? -13.135 -5.463 2.122 1.00 89.19 82 ASP A N 1
ATOM 651 C CA . ASP A 1 82 ? -14.507 -5.408 1.648 1.00 89.19 82 ASP A CA 1
ATOM 652 C C . ASP A 1 82 ? -15.450 -4.955 2.774 1.00 89.19 82 ASP A C 1
ATOM 654 O O . ASP A 1 82 ? -15.346 -5.386 3.922 1.00 89.19 82 ASP A O 1
ATOM 658 N N . CYS A 1 83 ? -16.358 -4.040 2.444 1.00 87.75 83 CYS A N 1
ATOM 659 C CA . CYS A 1 83 ? -17.325 -3.446 3.363 1.00 87.75 83 CYS A CA 1
ATOM 660 C C . CYS A 1 83 ? -18.730 -3.948 3.011 1.00 87.75 83 CYS A C 1
ATOM 662 O O . CYS A 1 83 ? -19.609 -3.150 2.655 1.00 87.75 83 CYS A O 1
ATOM 664 N N . VAL A 1 84 ? -18.921 -5.267 3.067 1.00 87.56 84 VAL A N 1
ATOM 665 C CA . VAL A 1 84 ? -20.180 -5.926 2.694 1.00 87.56 84 VAL A CA 1
ATOM 666 C C . VAL A 1 84 ? -21.341 -5.370 3.524 1.00 87.56 84 VAL A C 1
ATOM 668 O O . VAL A 1 84 ? -21.213 -5.120 4.722 1.00 87.56 84 VAL A O 1
ATOM 671 N N . GLY A 1 85 ? -22.468 -5.102 2.861 1.00 87.31 85 GLY A N 1
ATOM 672 C CA . GLY A 1 85 ? -23.668 -4.534 3.488 1.00 87.31 85 GLY A CA 1
ATOM 673 C C . GLY A 1 85 ? -23.604 -3.030 3.790 1.00 87.31 85 GLY A C 1
ATOM 674 O O . GLY A 1 85 ? -24.567 -2.477 4.321 1.00 87.31 85 GLY A O 1
ATOM 675 N N . SER A 1 86 ? -22.509 -2.341 3.450 1.00 89.19 86 SER A N 1
ATOM 676 C CA . SER A 1 86 ? -22.413 -0.891 3.658 1.00 89.19 86 SER A CA 1
ATOM 677 C C . SER A 1 86 ? -23.362 -0.096 2.755 1.00 89.19 86 SER A C 1
ATOM 679 O O . SER A 1 86 ? -23.559 -0.416 1.583 1.00 89.19 86 SER A O 1
ATOM 681 N N . ILE A 1 87 ? -23.926 0.995 3.290 1.00 89.56 87 ILE A N 1
ATOM 682 C CA . ILE A 1 87 ? -24.891 1.829 2.557 1.00 89.56 87 ILE A CA 1
ATOM 683 C C . ILE A 1 87 ? -24.237 3.141 2.116 1.00 89.56 87 ILE A C 1
ATOM 685 O O . ILE A 1 87 ? -23.725 3.923 2.926 1.00 89.56 87 ILE A O 1
ATOM 689 N N . VAL A 1 88 ? -24.317 3.428 0.816 1.00 89.69 88 VAL A N 1
ATOM 690 C CA . VAL A 1 88 ? -23.909 4.712 0.237 1.00 89.69 88 VAL A CA 1
ATOM 691 C C . VAL A 1 88 ? -25.117 5.644 0.166 1.00 89.69 88 VAL A C 1
ATOM 693 O O . VAL A 1 88 ? -26.155 5.298 -0.387 1.00 89.69 88 VAL A O 1
ATOM 696 N N . LYS A 1 89 ? -24.980 6.850 0.723 1.00 89.12 89 LYS A N 1
ATOM 697 C CA . LYS A 1 89 ? -25.985 7.916 0.646 1.00 89.12 89 LYS A CA 1
ATOM 698 C C . LYS A 1 89 ? -25.475 9.047 -0.236 1.00 89.12 89 LYS A C 1
ATOM 700 O O . LYS A 1 89 ? -24.338 9.488 -0.065 1.00 89.12 89 LYS A O 1
ATOM 705 N N . GLN A 1 90 ? -26.332 9.534 -1.122 1.00 90.62 90 GLN A N 1
ATOM 706 C CA . GLN A 1 90 ? -26.077 10.708 -1.949 1.00 90.62 90 GLN A CA 1
ATOM 707 C C . GLN A 1 90 ? -26.669 11.951 -1.277 1.00 90.62 90 GLN A C 1
ATOM 709 O O . GLN A 1 90 ? -27.754 11.886 -0.697 1.00 90.62 90 GLN A O 1
ATOM 714 N N . ASP A 1 91 ? -25.936 13.061 -1.287 1.00 84.00 91 ASP A N 1
ATOM 715 C CA . ASP A 1 91 ? -26.455 14.350 -0.837 1.00 84.00 91 ASP A CA 1
ATOM 716 C C . ASP A 1 91 ? -27.111 15.137 -1.983 1.00 84.00 91 ASP A C 1
ATOM 718 O O . ASP A 1 91 ? -27.067 14.740 -3.147 1.00 84.00 91 ASP A O 1
ATOM 722 N N . GLN A 1 92 ? -27.718 16.277 -1.650 1.00 86.56 92 GLN A N 1
ATOM 723 C CA . GLN A 1 92 ? -28.379 17.150 -2.626 1.00 86.56 92 GLN A CA 1
ATOM 724 C C . GLN A 1 92 ? -27.415 17.711 -3.688 1.00 86.56 92 GLN A C 1
ATOM 726 O O . GLN A 1 92 ? -27.861 18.108 -4.757 1.00 86.56 92 GLN A O 1
ATOM 731 N N . SER A 1 93 ? -26.102 17.724 -3.421 1.00 82.75 93 SER A N 1
ATOM 732 C CA . SER A 1 93 ? -25.073 18.148 -4.382 1.00 82.75 93 SER A CA 1
ATOM 733 C C . SER A 1 93 ? -24.648 17.034 -5.346 1.00 82.75 93 SER A C 1
ATOM 735 O O . SER A 1 93 ? -23.816 17.252 -6.226 1.00 82.75 93 SER A O 1
ATOM 737 N N . GLY A 1 94 ? -25.194 15.828 -5.172 1.00 83.44 94 GLY A N 1
ATOM 738 C CA . GLY A 1 94 ? -24.822 14.635 -5.920 1.00 83.44 94 GLY A CA 1
ATOM 739 C C . GLY A 1 94 ? -23.573 13.922 -5.397 1.00 83.44 94 GLY A C 1
ATOM 740 O O . GLY A 1 94 ? -23.146 12.928 -5.978 1.00 83.44 94 GLY A O 1
ATOM 741 N N . SER A 1 95 ? -22.996 14.385 -4.288 1.00 83.38 95 SER A N 1
ATOM 742 C CA . SER A 1 95 ? -21.836 13.759 -3.659 1.00 83.38 95 SER A CA 1
ATOM 743 C C . SER A 1 95 ? -22.255 12.495 -2.914 1.00 83.38 95 SER A C 1
ATOM 745 O O . SER A 1 95 ? -23.245 12.480 -2.176 1.00 83.38 95 SER A O 1
ATOM 747 N N . LYS A 1 96 ? -21.494 11.414 -3.097 1.00 88.06 96 LYS A N 1
ATOM 748 C CA . LYS A 1 96 ? -21.767 10.108 -2.487 1.00 88.06 96 LYS A CA 1
ATOM 749 C C . LYS A 1 96 ? -20.900 9.920 -1.243 1.00 88.06 96 LYS A C 1
ATOM 751 O O . LYS A 1 96 ? -19.704 10.218 -1.232 1.00 88.06 96 LYS A O 1
ATOM 756 N N . ARG A 1 97 ? -21.491 9.394 -0.167 1.00 87.56 97 ARG A N 1
ATOM 757 C CA . ARG A 1 97 ? -20.772 9.039 1.066 1.00 87.56 97 ARG A CA 1
ATOM 758 C C . ARG A 1 97 ? -21.291 7.741 1.676 1.00 87.56 97 ARG A C 1
ATOM 760 O O . ARG A 1 97 ? -22.494 7.577 1.848 1.00 87.56 97 ARG A O 1
ATOM 767 N N . SER A 1 98 ? -20.382 6.874 2.110 1.00 90.12 98 SER A N 1
ATOM 768 C CA . SER A 1 98 ? -20.687 5.763 3.019 1.00 90.12 98 SER A CA 1
ATOM 769 C C . SER A 1 98 ? -20.159 6.101 4.410 1.00 90.12 98 SER A C 1
ATOM 771 O O . SER A 1 98 ? -18.985 6.436 4.565 1.00 90.12 98 SER A O 1
ATOM 773 N N . ARG A 1 99 ? -21.016 6.073 5.438 1.00 88.94 99 ARG A N 1
ATOM 774 C CA . ARG A 1 99 ? -20.552 6.253 6.828 1.00 88.94 99 ARG A CA 1
ATOM 775 C C . ARG A 1 99 ? -19.800 5.019 7.318 1.00 88.94 99 ARG A C 1
ATOM 777 O O . ARG A 1 99 ? -18.846 5.174 8.077 1.00 88.94 99 ARG A O 1
ATOM 784 N N . ASP A 1 100 ? -20.184 3.845 6.836 1.00 90.44 100 ASP A N 1
ATOM 785 C CA . ASP A 1 100 ? -19.632 2.563 7.269 1.00 90.44 100 ASP A CA 1
ATOM 786 C C . ASP A 1 100 ? -18.186 2.415 6.801 1.00 90.44 100 ASP A C 1
ATOM 788 O O . ASP A 1 100 ? -17.303 2.202 7.625 1.00 90.44 100 ASP A O 1
ATOM 792 N N . GLN A 1 101 ? -17.905 2.693 5.522 1.00 90.56 101 GLN A N 1
ATOM 793 C CA . GLN A 1 101 ? -16.534 2.697 4.988 1.00 90.56 101 GLN A CA 1
ATOM 794 C C . GLN A 1 101 ? -15.636 3.702 5.723 1.00 90.56 101 GLN A C 1
ATOM 796 O O . GLN A 1 101 ? -14.456 3.460 5.974 1.00 90.56 101 GLN A O 1
ATOM 801 N N . VAL A 1 102 ? -16.196 4.853 6.105 1.00 90.88 102 VAL A N 1
ATOM 802 C CA . VAL A 1 102 ? -15.461 5.899 6.827 1.00 90.88 102 VAL A CA 1
ATOM 803 C C . VAL A 1 102 ? -15.147 5.481 8.252 1.00 90.88 102 VAL A C 1
ATOM 805 O O . VAL A 1 102 ? -14.046 5.762 8.728 1.00 90.88 102 VAL A O 1
ATOM 808 N N . LYS A 1 103 ? -16.111 4.853 8.927 1.00 92.00 103 LYS A N 1
ATOM 809 C CA . LYS A 1 103 ? -15.937 4.316 10.270 1.00 92.00 103 LYS A CA 1
ATOM 810 C C . LYS A 1 103 ? -14.911 3.187 10.246 1.00 92.00 103 LYS A C 1
ATOM 812 O O . LYS A 1 103 ? -13.916 3.288 10.950 1.00 92.00 103 LYS A O 1
ATOM 817 N N . LEU A 1 104 ? -15.071 2.211 9.354 1.00 92.50 104 LEU A N 1
ATOM 818 C CA . LEU A 1 104 ? -14.159 1.079 9.214 1.00 92.50 104 LEU A CA 1
ATOM 819 C C . LEU A 1 104 ? -12.728 1.526 8.898 1.00 92.50 104 LEU A C 1
ATOM 821 O O . LEU A 1 104 ? -11.801 1.133 9.599 1.00 92.50 104 LEU A O 1
ATOM 825 N N . GLY A 1 105 ? -12.536 2.407 7.911 1.00 91.50 105 GLY A N 1
ATOM 826 C CA . GLY A 1 105 ? -11.206 2.923 7.573 1.00 91.50 105 GLY A CA 1
ATOM 827 C C . GLY A 1 105 ? -10.570 3.743 8.703 1.00 91.50 105 GLY A C 1
ATOM 828 O O . GLY A 1 105 ? -9.361 3.672 8.917 1.00 91.50 105 GLY A O 1
ATOM 829 N N . ARG A 1 106 ? -11.372 4.504 9.463 1.00 92.75 106 ARG A N 1
ATOM 830 C CA . ARG A 1 106 ? -10.893 5.232 10.650 1.00 92.75 106 ARG A CA 1
ATOM 831 C C . ARG A 1 106 ? -10.490 4.270 11.767 1.00 92.75 106 ARG A C 1
ATOM 833 O O . ARG A 1 106 ? -9.416 4.443 12.333 1.00 92.75 106 ARG A O 1
ATOM 840 N N . ASP A 1 107 ? -11.338 3.300 12.084 1.00 93.75 107 ASP A N 1
ATOM 841 C CA . ASP A 1 107 ? -11.126 2.351 13.178 1.00 93.75 107 ASP A CA 1
ATOM 842 C C . ASP A 1 107 ? -9.948 1.419 12.864 1.00 93.75 107 ASP A C 1
ATOM 844 O O . ASP A 1 107 ? -9.143 1.121 13.745 1.00 93.75 107 ASP A O 1
ATOM 848 N N . PHE A 1 108 ? -9.780 1.040 11.594 1.00 93.44 108 PHE A N 1
ATOM 849 C CA . PHE A 1 108 ? -8.605 0.321 11.109 1.00 93.44 108 PHE A CA 1
ATOM 850 C C . PHE A 1 108 ? -7.320 1.128 11.324 1.00 93.44 108 PHE A C 1
ATOM 852 O O . PHE A 1 108 ? -6.403 0.640 11.981 1.00 93.44 108 PHE A O 1
ATOM 859 N N . ALA A 1 109 ? -7.268 2.378 10.847 1.00 93.31 109 ALA A N 1
ATOM 860 C CA . ALA A 1 109 ? -6.089 3.231 11.012 1.00 93.31 109 ALA A CA 1
ATOM 861 C C . ALA A 1 109 ? -5.774 3.501 12.493 1.00 93.31 109 ALA A C 1
ATOM 863 O O . ALA A 1 109 ? -4.619 3.440 12.906 1.00 93.31 109 ALA A O 1
ATOM 864 N N . ALA A 1 110 ? -6.799 3.749 13.312 1.00 94.06 110 ALA A N 1
ATOM 865 C CA . ALA A 1 110 ? -6.631 3.950 14.747 1.00 94.06 110 ALA A CA 1
ATOM 866 C C . ALA A 1 110 ? -6.123 2.681 15.452 1.00 94.06 110 ALA A C 1
ATOM 868 O O . ALA A 1 110 ? -5.274 2.777 16.335 1.00 94.06 110 ALA A O 1
ATOM 869 N N . GLY A 1 111 ? -6.620 1.501 15.071 1.00 94.25 111 GLY A N 1
ATOM 870 C CA . GLY A 1 111 ? -6.142 0.219 15.591 1.00 94.25 111 GLY A CA 1
ATOM 871 C C . GLY A 1 111 ? -4.693 -0.070 15.197 1.00 94.25 111 GLY A C 1
ATOM 872 O O . GLY A 1 111 ? -3.909 -0.515 16.034 1.00 94.25 111 GLY A O 1
ATOM 873 N N . PHE A 1 112 ? -4.315 0.250 13.960 1.00 94.38 112 PHE A N 1
ATOM 874 C CA . PHE A 1 112 ? -2.944 0.091 13.481 1.00 94.38 112 PHE A CA 1
ATOM 875 C C . PHE A 1 112 ? -1.969 0.990 14.255 1.00 94.38 112 PHE A C 1
ATOM 877 O O . PHE A 1 112 ? -1.006 0.494 14.834 1.00 94.38 112 PHE A O 1
ATOM 884 N N . VAL A 1 113 ? -2.284 2.286 14.381 1.00 94.94 113 VAL A N 1
ATOM 885 C CA . VAL A 1 113 ? -1.485 3.241 15.170 1.00 94.94 113 VAL A CA 1
ATOM 886 C C . VAL A 1 113 ? -1.344 2.783 16.620 1.00 94.94 113 VAL A C 1
ATOM 888 O O . VAL A 1 113 ? -0.244 2.792 17.155 1.00 94.94 113 VAL A O 1
ATOM 891 N N . LYS A 1 114 ? -2.434 2.348 17.263 1.00 94.00 114 LYS A N 1
ATOM 892 C CA . LYS A 1 114 ? -2.398 1.931 18.674 1.00 94.00 114 LYS A CA 1
ATOM 893 C C . LYS A 1 114 ? -1.616 0.639 18.906 1.00 94.00 114 LYS A C 1
ATOM 895 O O . LYS A 1 114 ? -0.955 0.521 19.929 1.00 94.00 114 LYS A O 1
ATOM 900 N N . SER A 1 115 ? -1.723 -0.332 18.000 1.00 94.06 115 SER A N 1
ATOM 901 C CA . SER A 1 115 ? -1.091 -1.648 18.174 1.00 94.06 115 SER A CA 1
ATOM 902 C C . SER A 1 115 ? 0.397 -1.642 17.837 1.00 94.06 115 SER A C 1
ATOM 904 O O . SER A 1 115 ? 1.180 -2.267 18.545 1.00 94.06 115 SER A O 1
ATOM 906 N N . LYS A 1 116 ? 0.789 -0.930 16.776 1.00 92.12 116 LYS A N 1
ATOM 907 C CA . LYS A 1 116 ? 2.168 -0.894 16.274 1.00 92.12 116 LYS A CA 1
ATOM 908 C C . LYS A 1 116 ? 2.908 0.403 16.627 1.00 92.12 116 LYS A C 1
ATOM 910 O O . LYS A 1 116 ? 4.081 0.524 16.312 1.00 92.12 116 LYS A O 1
ATOM 915 N N . GLN A 1 117 ? 2.252 1.348 17.312 1.00 90.88 117 GLN A N 1
ATOM 916 C CA . GLN A 1 117 ? 2.822 2.638 17.745 1.00 90.88 117 GLN A CA 1
ATOM 917 C C . GLN A 1 117 ? 3.412 3.461 16.587 1.00 90.88 117 GLN A C 1
ATOM 919 O O . GLN A 1 117 ? 4.443 4.120 16.716 1.00 90.88 117 GLN A O 1
ATOM 924 N N . ILE A 1 118 ? 2.739 3.423 15.435 1.00 91.56 118 ILE A N 1
ATOM 925 C CA . ILE A 1 118 ? 3.164 4.132 14.225 1.00 91.56 118 ILE A CA 1
ATOM 926 C C . ILE A 1 118 ? 2.883 5.622 14.361 1.00 91.56 118 ILE A C 1
ATOM 928 O O . ILE A 1 118 ? 1.800 6.015 14.794 1.00 91.56 118 ILE A O 1
ATOM 932 N N . ASP A 1 119 ? 3.819 6.449 13.896 1.00 91.75 119 ASP A N 1
ATOM 933 C CA . ASP A 1 119 ? 3.603 7.883 13.719 1.00 91.75 119 ASP A CA 1
ATOM 934 C C . ASP A 1 119 ? 2.415 8.141 12.765 1.00 91.75 119 ASP A C 1
ATOM 936 O O . ASP A 1 119 ? 2.512 7.844 11.564 1.00 91.75 119 ASP A O 1
ATOM 940 N N . PRO A 1 120 ? 1.299 8.723 13.251 1.00 90.62 120 PRO A N 1
ATOM 941 C CA . PRO A 1 120 ? 0.123 8.983 12.430 1.00 90.62 120 PRO A CA 1
ATOM 942 C C . PRO A 1 120 ? 0.401 9.882 11.222 1.00 90.62 120 PRO A C 1
ATOM 944 O O . PRO A 1 120 ? -0.322 9.786 10.232 1.00 90.62 120 PRO A O 1
ATOM 947 N N . ALA A 1 121 ? 1.440 10.728 11.262 1.00 93.06 121 ALA A N 1
ATOM 948 C CA . ALA A 1 121 ? 1.802 11.606 10.148 1.00 93.06 121 ALA A CA 1
ATOM 949 C C . ALA A 1 121 ? 2.229 10.828 8.890 1.00 93.06 121 ALA A C 1
ATOM 951 O O . ALA A 1 121 ? 2.145 11.345 7.775 1.00 93.06 121 ALA A O 1
ATOM 952 N N . LYS A 1 122 ? 2.639 9.565 9.050 1.00 90.31 122 LYS A N 1
ATOM 953 C CA . LYS A 1 122 ? 3.020 8.676 7.945 1.00 90.31 122 LYS A CA 1
ATOM 954 C C . LYS A 1 122 ? 1.823 7.981 7.292 1.00 90.31 122 LYS A C 1
ATOM 956 O O . LYS A 1 122 ? 1.990 7.295 6.286 1.00 90.31 122 LYS A O 1
ATOM 961 N N . ILE A 1 123 ? 0.615 8.166 7.827 1.00 90.69 123 ILE A N 1
ATOM 962 C CA . ILE A 1 123 ? -0.616 7.568 7.311 1.00 90.69 123 ILE A CA 1
ATOM 963 C C . ILE A 1 123 ? -1.497 8.668 6.725 1.00 90.69 123 ILE A C 1
ATOM 965 O O . ILE A 1 123 ? -1.938 9.584 7.413 1.00 90.69 123 ILE A O 1
ATOM 969 N N . THR A 1 124 ? -1.825 8.546 5.440 1.00 91.19 124 THR A N 1
ATOM 970 C CA . THR A 1 124 ? -2.756 9.462 4.772 1.00 91.19 124 THR A CA 1
ATOM 971 C C . THR A 1 124 ? -4.052 8.746 4.421 1.00 91.19 124 THR A C 1
ATOM 973 O O . THR A 1 124 ? -4.054 7.758 3.691 1.00 91.19 124 THR A O 1
ATOM 976 N N . ARG A 1 125 ? -5.187 9.282 4.885 1.00 85.81 125 ARG A N 1
ATOM 977 C CA . ARG A 1 125 ? -6.517 8.811 4.480 1.00 85.81 125 ARG A CA 1
ATOM 978 C C . ARG A 1 125 ? -7.032 9.637 3.307 1.00 85.81 125 ARG A C 1
ATOM 980 O O . ARG A 1 125 ? -7.421 10.790 3.486 1.00 85.81 125 ARG A O 1
ATOM 987 N N . ARG A 1 126 ? -7.123 9.027 2.127 1.00 86.62 126 ARG A N 1
ATOM 988 C CA . ARG A 1 126 ? -7.732 9.645 0.942 1.00 86.62 126 ARG A CA 1
ATOM 989 C C . ARG A 1 126 ? -9.193 9.211 0.803 1.00 86.62 126 ARG A C 1
ATOM 991 O O . ARG A 1 126 ? -9.515 8.046 1.004 1.00 86.62 126 ARG A O 1
ATOM 998 N N . ARG A 1 127 ? -10.080 10.147 0.455 1.00 82.00 127 ARG A N 1
ATOM 999 C CA . ARG A 1 127 ? -11.474 9.868 0.074 1.00 82.00 127 ARG A CA 1
ATOM 1000 C C . ARG A 1 127 ? -11.766 10.553 -1.252 1.00 82.00 127 ARG A C 1
ATOM 1002 O O . ARG A 1 127 ? -11.397 11.710 -1.431 1.00 82.00 127 ARG A O 1
ATOM 1009 N N . VAL A 1 128 ? -12.475 9.860 -2.131 1.00 75.31 128 VAL A N 1
ATOM 1010 C CA . VAL A 1 128 ? -13.121 10.459 -3.300 1.00 75.31 128 VAL A CA 1
ATOM 1011 C C . VAL A 1 128 ? -14.621 10.471 -3.016 1.00 75.31 128 VAL A C 1
ATOM 1013 O O . VAL A 1 128 ? -15.172 9.451 -2.619 1.00 75.31 128 VAL A O 1
ATOM 1016 N N . ALA A 1 129 ? -15.256 11.638 -3.110 1.00 64.75 129 ALA A N 1
ATOM 1017 C CA . ALA A 1 129 ? -16.694 11.805 -2.844 1.00 64.75 129 ALA A CA 1
ATOM 1018 C C . ALA A 1 129 ? -17.467 12.324 -4.067 1.00 64.75 129 ALA A C 1
ATOM 1020 O O . ALA A 1 129 ? -18.688 12.207 -4.134 1.00 6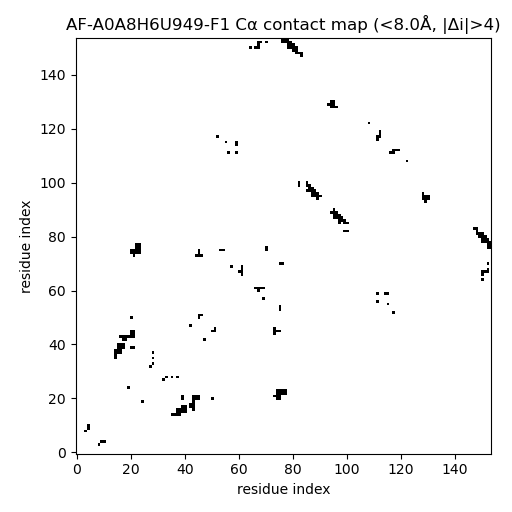4.75 129 ALA A O 1
ATOM 1021 N N . ARG A 1 130 ? -16.744 12.870 -5.051 1.00 52.28 130 ARG A N 1
ATOM 1022 C CA . ARG A 1 130 ? -17.305 13.368 -6.299 1.00 52.28 130 ARG A CA 1
ATOM 1023 C C . ARG A 1 130 ? -16.900 12.424 -7.417 1.00 52.28 130 ARG A C 1
ATOM 1025 O O . ARG A 1 130 ? -15.731 12.364 -7.790 1.00 52.28 130 ARG A O 1
ATOM 1032 N N . GLU A 1 131 ? -17.870 11.675 -7.905 1.00 46.84 131 GLU A N 1
ATOM 1033 C CA . GLU A 1 131 ? -17.751 10.947 -9.155 1.00 46.84 131 GLU A CA 1
ATOM 1034 C C . GLU A 1 131 ? -17.869 11.990 -10.272 1.00 46.84 131 GLU A C 1
ATOM 1036 O O . GLU A 1 131 ? -18.890 12.667 -10.396 1.00 46.84 131 GLU A O 1
ATOM 1041 N N . VAL A 1 132 ? -16.793 12.214 -11.030 1.00 40.97 132 VAL A N 1
ATOM 1042 C CA . VAL A 1 132 ? -16.918 12.901 -12.318 1.00 40.97 132 VAL A CA 1
ATOM 1043 C C . VAL A 1 132 ? -17.521 11.857 -13.241 1.00 40.97 132 VAL A C 1
ATOM 1045 O O . VAL A 1 132 ? -16.796 11.032 -13.789 1.00 40.97 132 VAL A O 1
ATOM 1048 N N . VAL A 1 133 ? -18.850 11.840 -13.321 1.00 38.28 133 VAL A N 1
ATOM 1049 C CA . VAL A 1 133 ? -19.580 10.995 -14.265 1.00 38.28 133 VAL A CA 1
ATOM 1050 C C . VAL A 1 133 ? -19.094 11.378 -15.661 1.00 38.28 133 VAL A C 1
ATOM 1052 O O . VAL A 1 133 ? -19.384 12.463 -16.159 1.00 38.28 133 VAL A O 1
ATOM 1055 N N . ARG A 1 134 ? -18.271 10.521 -16.263 1.00 38.81 134 ARG A N 1
ATOM 1056 C CA . ARG A 1 134 ? -18.197 10.417 -17.717 1.00 38.81 134 ARG A CA 1
ATOM 1057 C C . ARG A 1 134 ? -19.243 9.368 -18.054 1.00 38.81 134 ARG A C 1
ATOM 1059 O O . ARG A 1 134 ? -19.097 8.237 -17.602 1.00 38.81 134 ARG A O 1
ATOM 1066 N N . ASP A 1 135 ? -20.308 9.772 -18.739 1.00 32.47 135 ASP A N 1
ATOM 1067 C CA . ASP A 1 135 ? -21.397 8.885 -19.143 1.00 32.47 135 ASP A CA 1
ATOM 1068 C C . ASP A 1 135 ? -20.835 7.670 -19.892 1.00 32.47 135 ASP A C 1
ATOM 1070 O O . ASP A 1 135 ? -20.393 7.770 -21.036 1.00 32.47 135 ASP A O 1
ATOM 1074 N N . VAL A 1 136 ? -20.836 6.516 -19.228 1.00 39.59 136 VAL A N 1
ATOM 1075 C CA . VAL A 1 136 ? -20.652 5.209 -19.855 1.00 39.59 136 VAL A CA 1
ATOM 1076 C C . VAL A 1 136 ? -21.921 4.420 -19.535 1.00 39.59 136 VAL A C 1
ATOM 1078 O O . VAL A 1 136 ? -22.241 4.270 -18.355 1.00 39.59 136 VAL A O 1
ATOM 1081 N N . PRO A 1 137 ? -22.688 3.962 -20.538 1.00 33.72 137 PRO A N 1
ATOM 1082 C CA . PRO A 1 137 ? -23.940 3.259 -20.291 1.00 33.72 137 PRO A CA 1
ATOM 1083 C C . PRO A 1 137 ? -23.672 1.877 -19.676 1.00 33.72 137 PRO A C 1
ATOM 1085 O O . PRO A 1 137 ? -22.924 1.075 -20.236 1.00 33.72 137 PRO A O 1
ATOM 1088 N N . GLU A 1 138 ? -24.287 1.602 -18.523 1.00 33.84 138 GLU A N 1
ATOM 1089 C CA . GLU A 1 138 ? -24.217 0.303 -17.844 1.00 33.84 138 GLU A CA 1
ATOM 1090 C C . GLU A 1 138 ? -25.018 -0.779 -18.598 1.00 33.84 138 GLU A C 1
ATOM 1092 O O . GLU A 1 138 ? -26.162 -0.533 -19.001 1.00 33.84 138 GLU A O 1
ATOM 1097 N N . PRO A 1 139 ? -24.486 -2.007 -18.747 1.00 37.56 139 PRO A N 1
ATOM 1098 C CA . PRO A 1 139 ? -25.287 -3.174 -19.085 1.00 37.56 139 PRO A CA 1
ATOM 1099 C C . PRO A 1 139 ? -25.971 -3.736 -17.824 1.00 37.56 139 PRO A C 1
ATOM 1101 O O . PRO A 1 139 ? -25.396 -3.768 -16.738 1.00 37.56 139 PRO A O 1
ATOM 1104 N N . LYS A 1 140 ? -27.225 -4.177 -17.978 1.00 33.78 140 LYS A N 1
ATOM 1105 C CA . LYS A 1 140 ? -28.088 -4.697 -16.902 1.00 33.78 140 LYS A CA 1
ATOM 1106 C C . LYS A 1 140 ? -27.536 -5.999 -16.298 1.00 33.78 140 LYS A C 1
ATOM 1108 O O . LYS A 1 140 ? -27.083 -6.864 -17.040 1.00 33.78 140 LYS A O 1
ATOM 1113 N N . ALA A 1 141 ? -27.643 -6.144 -14.975 1.00 36.12 141 ALA A N 1
ATOM 1114 C CA . ALA A 1 141 ? -27.249 -7.336 -14.219 1.00 36.12 141 ALA A CA 1
ATOM 1115 C C . ALA A 1 141 ? -28.461 -8.146 -13.711 1.00 36.12 141 ALA A C 1
ATOM 1117 O O . ALA A 1 141 ? -29.461 -7.559 -13.293 1.00 36.12 141 ALA A O 1
ATOM 1118 N N . ASP A 1 142 ? -28.310 -9.475 -13.694 1.00 33.06 142 ASP A N 1
ATOM 1119 C CA . ASP A 1 142 ? -29.164 -10.468 -13.016 1.00 33.06 142 ASP A CA 1
ATOM 1120 C C . ASP A 1 142 ? -28.581 -10.865 -11.628 1.00 33.06 142 ASP A C 1
ATOM 1122 O O . ASP A 1 142 ? -27.428 -10.531 -11.335 1.00 33.06 142 ASP A O 1
ATOM 1126 N N . PRO A 1 143 ? -29.360 -11.499 -10.718 1.00 39.00 143 PRO A N 1
ATOM 1127 C CA . PRO A 1 143 ? -29.205 -11.300 -9.273 1.00 39.00 143 PRO A CA 1
ATOM 1128 C C . PRO A 1 143 ? -28.322 -12.306 -8.496 1.00 39.00 143 PRO A C 1
ATOM 1130 O O . PRO A 1 143 ? -28.448 -13.515 -8.637 1.00 39.00 143 PRO A O 1
ATOM 1133 N N . LYS A 1 144 ? -27.515 -11.704 -7.603 1.00 43.38 144 LYS A N 1
ATOM 1134 C CA . LYS A 1 144 ? -27.081 -12.013 -6.214 1.00 43.38 144 LYS A CA 1
ATOM 1135 C C . LYS A 1 144 ? -26.842 -13.456 -5.728 1.00 43.38 144 LYS A C 1
ATOM 1137 O O . LYS A 1 144 ? -27.772 -14.242 -5.604 1.00 43.38 144 LYS A O 1
ATOM 1142 N N . GLU A 1 145 ? -25.643 -13.648 -5.169 1.00 29.38 145 GLU A N 1
ATOM 1143 C CA . GLU A 1 145 ? -25.338 -14.608 -4.099 1.00 29.38 145 GLU A CA 1
ATOM 1144 C C . GLU A 1 145 ? -24.619 -13.848 -2.959 1.00 29.38 145 GLU A C 1
ATOM 1146 O O . GLU A 1 145 ? -23.744 -13.016 -3.217 1.00 29.38 145 GLU A O 1
ATOM 1151 N N . GLU A 1 146 ? -25.084 -14.032 -1.720 1.00 39.53 146 GLU A N 1
ATOM 1152 C CA . GLU A 1 146 ? -24.589 -13.374 -0.500 1.00 39.53 146 GLU A CA 1
ATOM 1153 C C . GLU A 1 146 ? -23.351 -14.116 0.034 1.00 39.53 146 GLU A C 1
ATOM 1155 O O . GLU A 1 146 ? -23.424 -15.313 0.287 1.00 39.53 146 GLU A O 1
ATOM 1160 N N . ASP A 1 147 ? -22.228 -13.414 0.229 1.00 35.81 147 ASP A N 1
ATOM 1161 C CA . ASP A 1 147 ? -21.024 -13.939 0.896 1.00 35.81 147 ASP A CA 1
ATOM 1162 C C . ASP A 1 147 ? -20.507 -12.894 1.898 1.00 35.81 147 ASP A C 1
ATOM 1164 O O . ASP A 1 147 ? -20.421 -11.697 1.599 1.00 35.81 147 ASP A O 1
ATOM 1168 N N . GLU A 1 148 ? -20.238 -13.343 3.122 1.00 39.06 148 GLU A N 1
ATOM 1169 C CA . GLU A 1 148 ? -19.849 -12.511 4.257 1.00 39.06 148 GLU A CA 1
ATOM 1170 C C . GLU A 1 148 ? -18.438 -11.924 4.066 1.00 39.06 148 GLU A C 1
ATOM 1172 O O . GLU A 1 148 ? -17.548 -12.521 3.462 1.00 39.06 148 GLU A O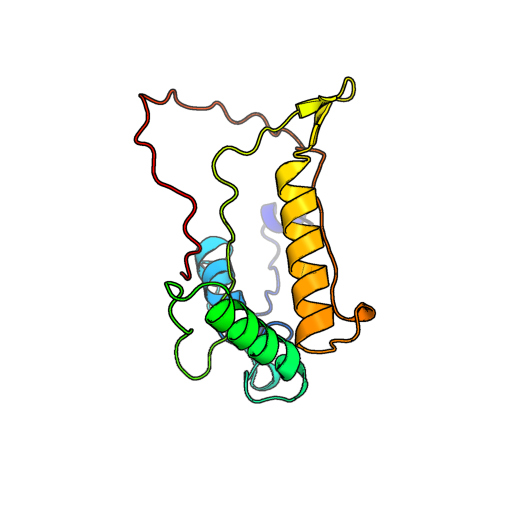 1
ATOM 1177 N N . GLY A 1 149 ? -18.237 -10.700 4.568 1.00 40.78 149 GLY A N 1
ATOM 1178 C CA . GLY A 1 149 ? -17.069 -9.862 4.287 1.00 40.78 149 GLY A CA 1
ATOM 1179 C C . GLY A 1 149 ? -15.719 -10.540 4.526 1.00 40.78 149 GLY A C 1
ATOM 1180 O O . GLY A 1 149 ? -15.282 -10.715 5.662 1.00 40.78 149 GLY A O 1
ATOM 1181 N N . ARG A 1 150 ? -15.023 -10.828 3.423 1.00 43.34 150 ARG A N 1
ATOM 1182 C CA . ARG A 1 150 ? -13.711 -11.476 3.381 1.00 43.34 150 ARG A CA 1
ATOM 1183 C C . ARG A 1 150 ? -12.640 -10.467 2.978 1.00 43.34 150 ARG A C 1
ATOM 1185 O O . ARG A 1 150 ? -12.714 -9.860 1.911 1.00 43.34 150 ARG A O 1
ATOM 1192 N N . ALA A 1 151 ? -11.609 -10.308 3.801 1.00 43.59 151 ALA A N 1
ATOM 1193 C CA . ALA A 1 151 ? -10.390 -9.635 3.365 1.00 43.59 151 ALA A CA 1
ATOM 1194 C C . ALA A 1 151 ? -9.654 -10.560 2.382 1.00 43.59 151 ALA A C 1
ATOM 1196 O O . ALA A 1 151 ? -9.457 -11.740 2.669 1.00 43.59 151 ALA A O 1
ATOM 1197 N N . ARG A 1 152 ? -9.285 -10.048 1.204 1.00 45.22 152 ARG A N 1
ATOM 1198 C CA . ARG A 1 152 ? -8.566 -10.818 0.178 1.00 45.22 152 ARG A CA 1
ATOM 1199 C C . ARG A 1 152 ? -7.258 -10.115 -0.170 1.00 45.22 152 ARG A C 1
ATOM 1201 O O . ARG A 1 152 ? -7.241 -8.899 -0.366 1.00 45.22 152 ARG A O 1
ATOM 1208 N N . VAL A 1 153 ? -6.190 -10.899 -0.274 1.00 46.41 153 VAL A N 1
ATOM 1209 C CA . VAL A 1 153 ? -4.953 -10.505 -0.960 1.00 46.41 153 VAL A CA 1
ATOM 1210 C C . VAL A 1 153 ? -5.083 -10.954 -2.411 1.00 46.41 153 VAL A C 1
ATOM 1212 O O . VAL A 1 153 ? -5.646 -12.018 -2.677 1.00 46.41 153 VAL A O 1
ATOM 1215 N N . ARG A 1 154 ? -4.625 -10.127 -3.347 1.00 44.69 154 ARG A N 1
ATOM 1216 C CA . ARG A 1 154 ? -4.428 -10.510 -4.746 1.00 44.69 154 ARG A CA 1
ATOM 1217 C C . ARG A 1 154 ? -2.985 -10.251 -5.126 1.00 44.69 154 ARG A C 1
ATOM 1219 O O . ARG A 1 154 ? -2.468 -9.196 -4.697 1.00 44.69 154 ARG A O 1
#

Nearest PDB structures (foldseek):
  4qxd-assembly1_A  TM=4.066E-01  e=6.892E+00  Entamoeba histolytica HM-1:IMSS
  2y96-assembly1_B-2  TM=2.592E-01  e=7.836E+00  Homo sapiens

Mean predicted aligned error: 10.28 Å

Secondary structure (DSSP, 8-state):
-HHHHHTT-------EE-SSPTTTTHHHHHHH-TTS--EE-GGG-TTSGGGHHHHHHHHHHHHH-TTSPPPPTT----EE---TT--EEE-TTS-EEEHHHHHHHHHHHHHHHHHH---GGG--------------PPPP-----------EE-

Organism: NCBI:txid2175873

Solvent-accessible surface area (backbone atoms only — not comparable to full-atom values): 9963 Å² total; per-residue (Å²): 107,70,68,46,51,74,71,66,50,87,74,90,76,86,45,67,45,68,79,59,42,35,52,56,47,54,66,53,39,59,71,78,35,67,92,52,86,63,45,72,40,83,79,10,46,47,90,40,81,91,36,48,66,56,55,53,47,49,53,52,45,44,74,73,37,78,85,40,72,79,62,60,90,76,38,47,57,64,78,50,78,59,66,68,90,57,59,74,46,69,49,98,87,68,38,47,46,42,65,52,60,51,49,51,55,48,52,49,54,53,50,49,32,71,75,71,68,49,68,64,90,81,59,82,89,84,83,85,41,71,79,82,80,70,94,67,89,80,81,90,82,84,88,86,83,92,74,80,69,59,59,49,70,114